Protein AF-A0A7Y2KL17-F1 (afdb_monomer_lite)

Foldseek 3Di:
DFLVVQLVQLVVQLVVLVVVVVVLVVVVVVDPPVPDDPVVVVVSVVLVVVSVVSNVVSVVVSVVSVVCVVVVDGDDPDHDHHDSDDDPPDPVVVVVD

Secondary structure (DSSP, 8-state):
-BHHHHHHHHHHHHHHHHHHHHHHHHHHHTS-GGGS-HHHHHHHHHHHHHHHHHHHHHHHHHHHHHHHHHTT--B-S------S-S-TTSGGGGGG-

Radius of gyration: 16.5 Å; chains: 1; bounding box: 37×28×46 Å

pLDDT: mean 90.54, std 8.15, range [49.5, 97.69]

Organism: Sphingomonas paucimobilis (NCBI:txid13689)

Sequence (97 aa):
MDIHLAIASVQADAARIARYTDRRDRFLDALDWSALDEQTAREAAMLDDLLAGDLADAALYILWLEERLASGETDVPGVLRFYPHPRPWHAEWISLH

Structure (mmCIF, N/CA/C/O backbone):
data_AF-A0A7Y2KL17-F1
#
_entry.id   AF-A0A7Y2KL17-F1
#
loop_
_atom_site.group_PDB
_atom_site.id
_atom_site.type_symbol
_atom_site.label_atom_id
_atom_site.label_alt_id
_atom_site.label_comp_id
_atom_site.label_asym_id
_atom_site.label_entity_id
_atom_site.label_seq_id
_atom_site.pdbx_PDB_ins_code
_atom_site.Cartn_x
_atom_site.Cartn_y
_atom_site.Cartn_z
_atom_site.occupancy
_atom_site.B_iso_or_equiv
_atom_site.auth_seq_id
_atom_site.auth_comp_id
_atom_site.auth_asym_id
_atom_site.auth_atom_id
_atom_site.pdbx_PDB_model_num
ATOM 1 N N . MET A 1 1 ? -15.093 8.895 10.755 1.00 88.44 1 MET A N 1
ATOM 2 C CA . MET A 1 1 ? -15.150 7.924 9.645 1.00 88.44 1 MET A CA 1
ATOM 3 C C . MET A 1 1 ? -15.117 6.568 10.295 1.00 88.44 1 MET A C 1
ATOM 5 O O . MET A 1 1 ? -14.205 6.335 11.082 1.00 88.44 1 MET A O 1
ATOM 9 N N . ASP A 1 2 ? -16.094 5.725 9.973 1.00 96.44 2 ASP A N 1
ATOM 10 C CA . ASP A 1 2 ? -16.241 4.410 10.592 1.00 96.44 2 ASP A CA 1
ATOM 11 C C . ASP A 1 2 ? -14.940 3.598 10.495 1.00 96.44 2 ASP A C 1
ATOM 13 O O . ASP A 1 2 ? -14.299 3.545 9.439 1.00 96.44 2 ASP A O 1
ATOM 17 N N . ILE A 1 3 ? -14.526 3.003 11.612 1.00 96.56 3 ILE A N 1
ATOM 18 C CA . ILE A 1 3 ? -13.233 2.325 11.718 1.00 96.56 3 ILE A CA 1
ATOM 19 C C . ILE A 1 3 ? -13.175 1.029 10.896 1.00 96.56 3 ILE A C 1
ATOM 21 O O . ILE A 1 3 ? -12.116 0.696 10.365 1.00 96.56 3 ILE A O 1
ATOM 25 N N . HIS A 1 4 ? -14.299 0.333 10.691 1.00 96.62 4 HIS A N 1
ATOM 26 C CA . HIS A 1 4 ? -14.336 -0.823 9.792 1.00 96.62 4 HIS A CA 1
ATOM 27 C C . HIS A 1 4 ? -14.166 -0.386 8.337 1.00 96.62 4 HIS A C 1
ATOM 29 O O . HIS A 1 4 ? -13.410 -1.010 7.588 1.00 96.62 4 HIS A O 1
ATOM 35 N N . LEU A 1 5 ? -14.808 0.719 7.943 1.00 96.12 5 LEU A N 1
ATOM 36 C CA . LEU A 1 5 ? -14.580 1.330 6.634 1.00 96.12 5 LEU A CA 1
ATOM 37 C C . LEU A 1 5 ? -13.129 1.799 6.479 1.00 96.12 5 LEU A C 1
ATOM 39 O O . LEU A 1 5 ? -12.567 1.643 5.394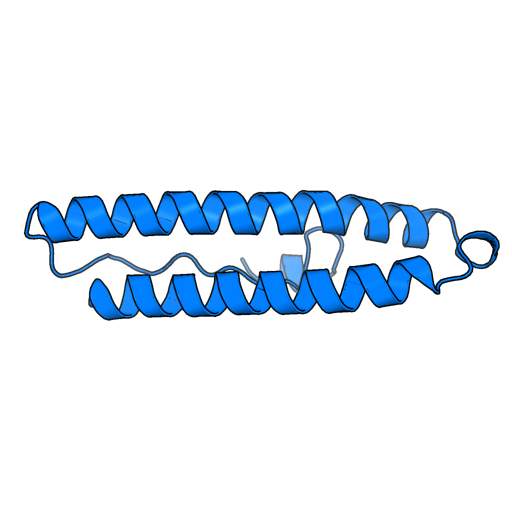 1.00 96.12 5 LEU A O 1
ATOM 43 N N . ALA A 1 6 ? -12.506 2.322 7.539 1.00 95.94 6 ALA A N 1
ATOM 44 C CA . ALA A 1 6 ? -11.091 2.692 7.548 1.00 95.94 6 ALA A CA 1
ATOM 45 C C . ALA A 1 6 ? -10.194 1.493 7.228 1.00 95.94 6 ALA A C 1
ATOM 47 O O . ALA A 1 6 ? -9.422 1.541 6.270 1.00 95.94 6 ALA A O 1
ATOM 48 N N . ILE A 1 7 ? -10.353 0.400 7.981 1.00 97.00 7 ILE A N 1
ATOM 49 C CA . ILE A 1 7 ? -9.581 -0.836 7.814 1.00 97.00 7 ILE A CA 1
ATOM 50 C C . ILE A 1 7 ? -9.764 -1.383 6.396 1.00 97.00 7 ILE A C 1
ATOM 52 O O . ILE A 1 7 ? -8.779 -1.607 5.692 1.00 97.00 7 ILE A O 1
ATOM 56 N N . ALA A 1 8 ? -11.010 -1.519 5.933 1.00 97.31 8 ALA A N 1
ATOM 57 C CA . ALA A 1 8 ? -11.307 -2.020 4.591 1.00 97.31 8 ALA A CA 1
ATOM 58 C C . ALA A 1 8 ? -10.678 -1.145 3.492 1.00 97.31 8 ALA A C 1
ATOM 60 O O . ALA A 1 8 ? -10.169 -1.651 2.491 1.00 97.31 8 ALA A O 1
ATOM 61 N N . SER A 1 9 ? -10.674 0.174 3.691 1.00 96.06 9 SER A N 1
ATOM 62 C CA . SER A 1 9 ? -10.103 1.138 2.749 1.00 96.06 9 SER A CA 1
ATOM 63 C C . SER A 1 9 ? -8.579 1.019 2.646 1.00 96.06 9 SER A C 1
ATOM 65 O O . SER A 1 9 ? -8.043 1.114 1.539 1.00 96.06 9 SER A O 1
ATOM 67 N N . VAL A 1 10 ? -7.884 0.790 3.764 1.00 96.31 10 VAL A N 1
ATOM 68 C CA . VAL A 1 10 ? -6.421 0.604 3.794 1.00 96.31 10 VAL A CA 1
ATOM 69 C C . VAL A 1 10 ? -6.040 -0.773 3.250 1.00 96.31 10 VAL A C 1
ATOM 71 O O . VAL A 1 10 ? -5.128 -0.876 2.434 1.00 96.31 10 VAL A O 1
ATOM 74 N N . GLN A 1 11 ? -6.785 -1.825 3.601 1.00 97.56 11 GLN A N 1
ATOM 75 C CA . GLN A 1 11 ? -6.598 -3.168 3.037 1.00 97.56 11 GLN A CA 1
ATOM 76 C C . GLN A 1 11 ? -6.756 -3.171 1.511 1.00 97.56 11 GLN A C 1
ATOM 78 O O . GLN A 1 11 ? -5.963 -3.788 0.796 1.00 97.56 11 GLN A O 1
ATOM 83 N N . ALA A 1 12 ? -7.754 -2.450 0.993 1.00 96.81 12 ALA A N 1
ATOM 84 C CA . ALA A 1 12 ? -7.960 -2.310 -0.444 1.00 96.81 12 ALA A CA 1
ATOM 85 C C . ALA A 1 12 ? -6.780 -1.608 -1.138 1.00 96.81 12 ALA A C 1
ATOM 87 O O . ALA A 1 12 ? -6.416 -1.986 -2.256 1.00 96.81 12 ALA A O 1
ATOM 88 N N . ASP A 1 13 ? -6.169 -0.619 -0.484 1.00 96.25 13 ASP A N 1
ATOM 89 C CA . ASP A 1 13 ? -4.993 0.083 -0.998 1.00 96.25 13 ASP A CA 1
ATOM 90 C C . ASP A 1 13 ? -3.739 -0.785 -0.960 1.00 96.25 13 ASP A C 1
ATOM 92 O O . ASP A 1 13 ? -3.086 -0.930 -1.993 1.00 96.25 13 ASP A O 1
ATOM 96 N N . ALA A 1 14 ? -3.461 -1.450 0.162 1.00 96.38 14 ALA A N 1
ATOM 97 C CA . ALA A 1 14 ? -2.347 -2.388 0.280 1.00 96.38 14 ALA A CA 1
ATOM 98 C C . ALA A 1 14 ? -2.437 -3.492 -0.787 1.00 96.38 14 ALA A C 1
ATOM 100 O O . ALA A 1 14 ? -1.476 -3.761 -1.508 1.00 96.38 14 ALA A O 1
ATOM 101 N N . ALA A 1 15 ? -3.628 -4.065 -0.993 1.00 96.69 15 ALA A N 1
ATOM 102 C CA . ALA A 1 15 ? -3.846 -5.068 -2.030 1.00 96.69 15 ALA A CA 1
ATOM 103 C C . ALA A 1 15 ? -3.660 -4.504 -3.453 1.00 96.69 15 ALA A C 1
ATOM 105 O O . ALA A 1 15 ? -3.244 -5.220 -4.366 1.00 96.69 15 ALA A O 1
ATOM 106 N N . ARG A 1 16 ? -3.984 -3.225 -3.676 1.00 95.56 16 ARG A N 1
ATOM 107 C CA . ARG A 1 16 ? -3.754 -2.541 -4.958 1.00 95.56 16 ARG A CA 1
ATOM 108 C C . ARG A 1 16 ? -2.265 -2.342 -5.219 1.00 95.56 16 ARG A C 1
ATOM 110 O O . ARG A 1 16 ? -1.844 -2.571 -6.352 1.00 95.56 16 ARG A O 1
ATOM 117 N N . ILE A 1 17 ? -1.510 -1.943 -4.197 1.00 94.88 17 ILE A N 1
ATOM 118 C CA . ILE A 1 17 ? -0.057 -1.773 -4.262 1.00 94.88 17 ILE A CA 1
ATOM 119 C C . ILE A 1 17 ? 0.612 -3.120 -4.518 1.00 94.88 17 ILE A C 1
ATOM 121 O O . ILE A 1 17 ? 1.335 -3.228 -5.499 1.00 94.88 17 ILE A O 1
ATOM 125 N N . ALA A 1 18 ? 0.269 -4.169 -3.768 1.00 95.38 18 ALA A N 1
ATOM 126 C CA . ALA A 1 18 ? 0.815 -5.510 -3.985 1.00 95.38 18 ALA A CA 1
ATOM 127 C C . ALA A 1 18 ? 0.610 -5.992 -5.436 1.00 95.38 18 ALA A C 1
ATOM 129 O O . ALA A 1 18 ? 1.560 -6.347 -6.126 1.00 95.38 18 ALA A O 1
ATOM 130 N N . ARG A 1 19 ? -0.616 -5.875 -5.971 1.00 95.56 19 ARG A N 1
ATOM 131 C CA . ARG A 1 19 ? -0.900 -6.212 -7.383 1.00 95.56 19 ARG A CA 1
ATOM 132 C C . ARG A 1 19 ? -0.178 -5.316 -8.390 1.00 95.56 19 ARG A C 1
ATOM 134 O O . ARG A 1 19 ? -0.078 -5.674 -9.567 1.00 95.56 19 ARG A O 1
ATOM 141 N N . TYR A 1 20 ? 0.171 -4.092 -8.010 1.00 94.12 20 TYR A N 1
ATOM 142 C CA . TYR A 1 20 ? 0.953 -3.198 -8.854 1.00 94.12 20 TYR A CA 1
ATOM 143 C C . TYR A 1 20 ? 2.416 -3.645 -8.874 1.00 94.12 20 TYR A C 1
ATOM 145 O O . TYR A 1 20 ? 2.936 -3.851 -9.969 1.00 94.12 20 TYR A O 1
ATOM 153 N N . THR A 1 21 ? 3.014 -3.899 -7.709 1.00 93.56 21 THR A N 1
ATOM 154 C CA . THR A 1 21 ? 4.373 -4.436 -7.560 1.00 93.56 21 THR A CA 1
ATOM 155 C C . THR A 1 21 ? 4.537 -5.747 -8.333 1.00 93.56 21 THR A C 1
ATOM 157 O O . THR A 1 21 ? 5.359 -5.802 -9.238 1.00 93.56 21 THR A O 1
ATOM 160 N N . ASP A 1 22 ? 3.635 -6.722 -8.170 1.00 94.12 22 ASP A N 1
ATOM 161 C CA . ASP A 1 22 ? 3.689 -8.004 -8.904 1.00 94.12 22 ASP A CA 1
ATOM 162 C C . ASP A 1 22 ? 3.658 -7.859 -10.438 1.00 94.12 22 ASP A C 1
ATOM 164 O O . ASP A 1 22 ? 4.138 -8.710 -11.197 1.00 94.12 22 ASP A O 1
ATOM 168 N N . ARG A 1 23 ? 2.967 -6.833 -10.947 1.00 93.06 23 ARG A N 1
ATOM 169 C CA . ARG A 1 23 ? 2.930 -6.545 -12.391 1.00 93.06 23 ARG A CA 1
ATOM 170 C C . ARG A 1 23 ? 4.196 -5.833 -12.838 1.00 93.06 23 ARG A C 1
ATOM 172 O O . ARG A 1 23 ? 4.651 -6.078 -13.952 1.00 93.06 23 ARG A O 1
ATOM 179 N N . ARG A 1 24 ? 4.721 -4.956 -11.989 1.00 92.12 24 ARG A N 1
ATOM 180 C CA . ARG A 1 24 ? 5.914 -4.163 -12.244 1.00 92.12 24 ARG A CA 1
ATOM 181 C C . ARG A 1 24 ? 7.166 -5.036 -12.239 1.00 92.12 24 ARG A C 1
ATOM 183 O O . ARG A 1 24 ? 7.926 -4.927 -13.189 1.00 92.12 24 ARG A O 1
ATOM 190 N N . ASP A 1 25 ? 7.310 -5.954 -11.290 1.00 92.19 25 ASP A N 1
ATOM 191 C CA . ASP A 1 25 ? 8.445 -6.885 -11.223 1.00 92.19 25 ASP A CA 1
ATOM 192 C C . ASP A 1 25 ? 8.557 -7.704 -12.511 1.00 92.19 25 ASP A C 1
ATOM 194 O O . ASP A 1 25 ? 9.588 -7.706 -13.173 1.00 92.19 25 ASP A O 1
ATOM 198 N N . ARG A 1 26 ? 7.437 -8.275 -12.975 1.00 92.19 26 ARG A N 1
ATOM 199 C CA . ARG A 1 26 ? 7.391 -8.996 -14.259 1.00 92.19 26 ARG A CA 1
ATOM 200 C C . ARG A 1 26 ? 7.736 -8.125 -15.466 1.00 92.19 26 ARG A C 1
ATOM 202 O O . ARG A 1 26 ? 8.260 -8.635 -16.452 1.00 92.19 26 ARG A O 1
ATOM 209 N N . PHE A 1 27 ? 7.374 -6.843 -15.433 1.00 90.56 27 PHE A N 1
ATOM 210 C CA . PHE A 1 27 ? 7.714 -5.905 -16.500 1.00 90.56 27 PHE A CA 1
ATOM 211 C C . PHE A 1 27 ? 9.207 -5.565 -16.478 1.00 90.56 27 PHE A C 1
ATOM 213 O O . PHE A 1 27 ? 9.844 -5.596 -17.525 1.00 90.56 27 PHE A O 1
ATOM 220 N N . LEU A 1 28 ? 9.759 -5.285 -15.297 1.00 89.75 28 LEU A N 1
ATOM 221 C CA . LEU A 1 28 ? 11.170 -4.970 -15.100 1.00 89.75 28 LEU A CA 1
ATOM 222 C C . LEU A 1 28 ? 12.099 -6.135 -15.432 1.00 89.75 28 LEU A C 1
ATOM 224 O O . LEU A 1 28 ? 13.155 -5.914 -16.021 1.00 89.75 28 LEU A O 1
ATOM 228 N N . ASP A 1 29 ? 11.698 -7.361 -15.105 1.00 92.06 29 ASP A N 1
ATOM 229 C CA . ASP A 1 29 ? 12.442 -8.573 -15.459 1.00 92.06 29 ASP A CA 1
ATOM 230 C C . ASP A 1 29 ? 12.578 -8.738 -16.980 1.00 92.06 29 ASP A C 1
ATOM 232 O O . ASP A 1 29 ? 13.566 -9.282 -17.472 1.00 92.06 29 ASP A O 1
ATOM 236 N N . ALA A 1 30 ? 11.583 -8.268 -17.737 1.00 91.62 30 ALA A N 1
ATOM 237 C CA . ALA A 1 30 ? 11.570 -8.309 -19.196 1.00 91.62 30 ALA A CA 1
ATOM 238 C C . ALA A 1 30 ? 12.165 -7.047 -19.850 1.00 91.62 30 ALA A C 1
ATOM 240 O O . ALA A 1 30 ? 12.254 -6.985 -21.079 1.00 91.62 30 ALA A O 1
ATOM 241 N N . LEU A 1 31 ? 12.525 -6.032 -19.061 1.00 89.75 31 LEU A N 1
ATOM 242 C CA . LEU A 1 31 ? 12.957 -4.731 -19.555 1.00 89.75 31 LEU A CA 1
ATOM 243 C C . LEU A 1 31 ? 14.436 -4.755 -19.949 1.00 89.75 31 LEU A C 1
ATOM 245 O O . LEU A 1 31 ? 15.294 -5.202 -19.189 1.00 89.75 31 LEU A O 1
ATOM 249 N N . ASP A 1 32 ? 14.753 -4.208 -21.122 1.00 90.88 32 ASP A N 1
ATOM 250 C CA . ASP A 1 32 ? 16.142 -3.943 -21.494 1.00 90.88 32 ASP A CA 1
ATOM 251 C C . ASP A 1 32 ? 16.643 -2.682 -20.780 1.00 90.88 32 ASP A C 1
ATOM 253 O O . ASP A 1 32 ? 16.499 -1.557 -21.262 1.00 90.88 32 ASP A O 1
ATOM 257 N N . TRP A 1 33 ? 17.243 -2.883 -19.610 1.00 86.88 33 TRP A N 1
ATOM 258 C CA . TRP A 1 33 ? 17.811 -1.813 -18.790 1.00 86.88 33 TRP A CA 1
ATOM 259 C C . TRP A 1 33 ? 18.913 -1.021 -19.490 1.00 86.88 33 TRP A C 1
ATOM 261 O O . TRP A 1 33 ? 19.110 0.147 -19.169 1.00 86.88 33 TRP A O 1
ATOM 271 N N . SER A 1 34 ? 19.617 -1.625 -20.451 1.00 87.88 34 SER A N 1
ATOM 272 C CA . SER A 1 34 ? 20.691 -0.945 -21.181 1.00 87.88 34 SER A CA 1
ATOM 273 C C . SER A 1 34 ? 20.171 0.097 -22.174 1.00 87.88 34 SER A C 1
ATOM 275 O O . SER A 1 34 ? 20.917 0.984 -22.586 1.00 87.88 34 SER A O 1
ATOM 277 N N . ALA A 1 35 ? 18.886 0.008 -22.529 1.00 90.75 35 ALA A N 1
ATOM 278 C CA . ALA A 1 35 ? 18.206 0.946 -23.409 1.00 90.75 35 ALA A CA 1
ATOM 279 C C . ALA A 1 35 ? 17.568 2.133 -22.661 1.00 90.75 35 ALA A C 1
ATOM 281 O O . ALA A 1 35 ? 17.077 3.058 -23.311 1.00 90.75 35 ALA A O 1
ATOM 282 N N . LEU A 1 36 ? 17.553 2.119 -21.322 1.00 89.19 36 LEU A N 1
ATOM 283 C CA . LEU A 1 36 ? 17.027 3.214 -20.507 1.00 89.19 36 LEU A CA 1
ATOM 284 C C . LEU A 1 36 ? 18.098 4.272 -20.240 1.00 89.19 36 LEU A C 1
ATOM 286 O O . LEU A 1 36 ? 19.279 3.968 -20.085 1.00 89.19 36 LEU A O 1
ATOM 290 N N . ASP A 1 37 ? 17.670 5.526 -20.119 1.00 94.19 37 ASP A N 1
ATOM 291 C CA . ASP A 1 37 ? 18.520 6.561 -19.545 1.00 94.19 37 ASP A CA 1
ATOM 292 C C . ASP A 1 37 ? 18.672 6.369 -18.022 1.00 94.19 37 ASP A C 1
ATOM 294 O O . ASP A 1 37 ? 17.836 5.755 -17.349 1.00 94.19 37 ASP A O 1
ATOM 298 N N . GLU A 1 38 ? 19.756 6.915 -17.472 1.00 90.94 38 GLU A N 1
ATOM 299 C CA . GLU A 1 38 ? 20.118 6.758 -16.060 1.00 90.94 38 GLU A CA 1
ATOM 300 C C . GLU A 1 38 ? 19.034 7.281 -15.105 1.00 90.94 38 GLU A C 1
ATOM 302 O O . GLU A 1 38 ? 18.797 6.686 -14.051 1.00 90.94 38 GLU A O 1
ATOM 307 N N . GLN A 1 39 ? 18.343 8.364 -15.473 1.00 90.25 39 GLN A N 1
ATOM 308 C CA . GLN A 1 39 ? 17.302 8.950 -14.636 1.00 90.25 39 GLN A CA 1
ATOM 309 C C . GLN A 1 39 ? 16.102 8.005 -14.534 1.00 90.25 39 GLN A C 1
ATOM 311 O O . GLN A 1 39 ? 15.640 7.738 -13.424 1.00 90.25 39 GLN A O 1
ATOM 316 N N . THR A 1 40 ? 15.644 7.450 -15.655 1.00 87.88 40 THR A N 1
ATOM 317 C CA . THR A 1 40 ? 14.539 6.482 -15.680 1.00 87.88 40 THR A CA 1
ATOM 318 C C . THR A 1 40 ? 14.880 5.216 -14.891 1.00 87.88 40 THR A C 1
ATOM 320 O O . THR A 1 40 ? 14.061 4.738 -14.103 1.00 87.88 40 THR A O 1
ATOM 323 N N . ALA A 1 41 ? 16.101 4.691 -15.039 1.00 88.12 41 ALA A N 1
ATOM 324 C CA . ALA A 1 41 ? 16.543 3.523 -14.276 1.00 88.12 41 ALA A CA 1
ATOM 325 C C . ALA A 1 41 ? 16.577 3.802 -12.760 1.00 88.12 41 ALA A C 1
ATOM 327 O O . ALA A 1 41 ? 16.142 2.974 -11.955 1.00 88.12 41 ALA A O 1
ATOM 328 N N . ARG A 1 42 ? 17.035 4.997 -12.366 1.00 87.94 42 ARG A N 1
ATOM 329 C CA . ARG A 1 42 ? 17.068 5.441 -10.967 1.00 87.94 42 ARG A CA 1
ATOM 330 C C . ARG A 1 42 ? 15.671 5.624 -10.378 1.00 87.94 42 ARG A C 1
ATOM 332 O O . ARG A 1 42 ? 15.421 5.166 -9.266 1.00 87.94 42 ARG A O 1
ATOM 339 N N . GLU A 1 43 ? 14.765 6.284 -11.095 1.00 89.81 43 GLU A N 1
ATOM 340 C CA . GLU A 1 43 ? 13.375 6.474 -10.659 1.00 89.81 43 GLU A CA 1
ATOM 341 C C . GLU A 1 43 ? 12.635 5.142 -10.531 1.00 89.81 43 GLU A C 1
ATOM 343 O O . GLU A 1 43 ? 11.870 4.956 -9.582 1.00 89.81 43 GLU A O 1
ATOM 348 N N . ALA A 1 44 ? 12.903 4.191 -11.433 1.00 86.06 44 ALA A N 1
ATOM 349 C CA . ALA A 1 44 ? 12.401 2.833 -11.298 1.00 86.06 44 ALA A CA 1
ATOM 350 C C . ALA A 1 44 ? 12.893 2.214 -9.982 1.00 86.06 44 ALA A C 1
ATOM 352 O O . ALA A 1 44 ? 12.058 1.853 -9.159 1.00 86.06 44 ALA A O 1
ATOM 353 N N . ALA A 1 45 ? 14.201 2.169 -9.719 1.00 86.00 45 ALA A N 1
ATOM 354 C CA . ALA A 1 45 ? 14.728 1.587 -8.480 1.00 86.00 45 ALA A CA 1
ATOM 355 C C . ALA A 1 45 ? 14.156 2.248 -7.207 1.00 86.00 45 ALA A C 1
ATOM 357 O O . ALA A 1 45 ? 13.722 1.557 -6.291 1.00 86.00 45 ALA A O 1
ATOM 358 N N . MET A 1 46 ? 14.065 3.582 -7.165 1.00 90.44 46 MET A N 1
ATOM 359 C CA . MET A 1 46 ? 13.495 4.300 -6.014 1.00 90.44 46 MET A CA 1
ATOM 360 C C . MET A 1 46 ? 12.008 4.005 -5.789 1.00 90.44 46 MET A C 1
ATOM 362 O O . MET A 1 46 ? 11.526 4.065 -4.657 1.00 90.44 46 MET A O 1
ATOM 366 N N . LEU A 1 47 ? 11.258 3.717 -6.856 1.00 90.69 47 LEU A N 1
ATOM 367 C CA . LEU A 1 47 ? 9.849 3.350 -6.747 1.00 90.69 47 LEU A CA 1
ATOM 368 C C . LEU A 1 47 ? 9.665 2.043 -5.966 1.00 90.69 47 LEU A C 1
ATOM 370 O O . LEU A 1 47 ? 8.674 1.928 -5.252 1.00 90.69 47 LEU A O 1
ATOM 374 N N . ASP A 1 48 ? 10.598 1.096 -6.066 1.00 88.75 48 ASP A N 1
ATOM 375 C CA . ASP A 1 48 ? 10.509 -0.175 -5.336 1.00 88.75 48 ASP A CA 1
ATOM 376 C C . ASP A 1 48 ? 10.616 0.017 -3.831 1.00 88.75 48 ASP A C 1
ATOM 378 O O . ASP A 1 48 ? 9.755 -0.460 -3.088 1.00 88.75 48 ASP A O 1
ATOM 382 N N . ASP A 1 49 ? 11.594 0.807 -3.394 1.00 89.38 49 ASP A N 1
ATOM 383 C CA . ASP A 1 49 ? 11.759 1.139 -1.981 1.00 89.38 49 ASP A CA 1
ATOM 384 C C . ASP A 1 49 ? 10.532 1.884 -1.431 1.00 89.38 49 ASP A C 1
ATOM 386 O O . ASP A 1 49 ? 10.066 1.592 -0.327 1.00 89.38 49 ASP A O 1
ATOM 390 N N . LEU A 1 50 ? 9.951 2.806 -2.212 1.00 91.88 50 LEU A N 1
ATOM 391 C CA . LEU A 1 50 ? 8.730 3.509 -1.806 1.00 91.88 50 LEU A CA 1
ATOM 392 C C . LEU A 1 50 ? 7.511 2.584 -1.725 1.00 91.88 50 LEU A C 1
ATOM 394 O O . LEU A 1 50 ? 6.732 2.694 -0.783 1.00 91.88 50 LEU A O 1
ATOM 398 N N . LEU A 1 51 ? 7.325 1.675 -2.687 1.00 93.12 51 LEU A N 1
ATOM 399 C CA . LEU A 1 51 ? 6.214 0.716 -2.661 1.00 93.12 51 LEU A CA 1
ATOM 400 C C . LEU A 1 51 ? 6.342 -0.253 -1.480 1.00 93.12 51 LEU A C 1
ATOM 402 O O . LEU A 1 51 ? 5.334 -0.589 -0.857 1.00 93.12 51 LEU A O 1
ATOM 406 N N . ALA A 1 52 ? 7.563 -0.689 -1.162 1.00 93.12 52 ALA A N 1
ATOM 407 C CA . ALA A 1 52 ? 7.832 -1.520 0.005 1.00 93.12 52 ALA A CA 1
ATOM 408 C C . ALA A 1 52 ? 7.532 -0.768 1.313 1.00 93.12 52 ALA A C 1
ATOM 410 O O . ALA A 1 52 ? 6.887 -1.328 2.203 1.00 93.12 52 ALA A O 1
ATOM 411 N N . GLY A 1 53 ? 7.933 0.505 1.400 1.00 93.81 53 GLY A N 1
ATOM 412 C CA . GLY A 1 53 ? 7.590 1.395 2.510 1.00 93.81 53 GLY A CA 1
ATOM 413 C C . GLY A 1 53 ? 6.080 1.554 2.685 1.00 93.81 53 GLY A C 1
ATOM 414 O O . GLY A 1 53 ? 5.567 1.298 3.770 1.00 93.81 53 GLY A O 1
ATOM 415 N N . ASP A 1 54 ? 5.349 1.858 1.608 1.00 94.38 54 ASP A N 1
ATOM 416 C CA . ASP A 1 54 ? 3.888 2.003 1.650 1.00 94.38 54 ASP A CA 1
ATOM 417 C C . ASP A 1 54 ? 3.185 0.730 2.145 1.00 94.38 54 ASP A C 1
ATOM 419 O O . ASP A 1 54 ? 2.207 0.807 2.887 1.00 94.38 54 ASP A O 1
ATOM 423 N N . LEU A 1 55 ? 3.652 -0.455 1.731 1.00 95.88 55 L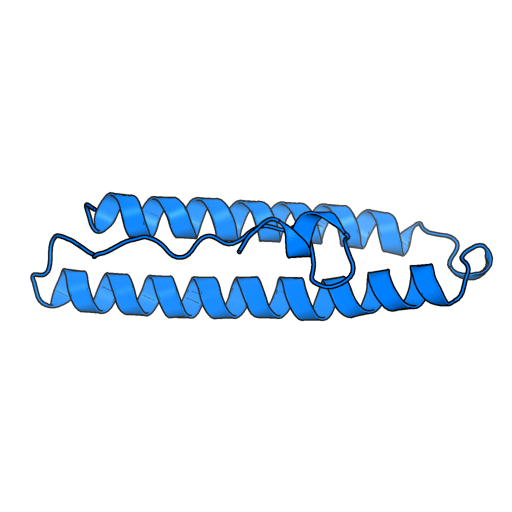EU A N 1
ATOM 424 C CA . LEU A 1 55 ? 3.088 -1.728 2.191 1.00 95.88 55 LEU A CA 1
ATOM 425 C C . LEU A 1 55 ? 3.348 -1.962 3.681 1.00 95.88 55 LEU A C 1
ATOM 427 O O . LEU A 1 55 ? 2.447 -2.421 4.389 1.00 95.88 55 LEU A O 1
ATOM 431 N N . ALA A 1 56 ? 4.554 -1.645 4.157 1.00 96.81 56 ALA A N 1
ATOM 432 C CA . ALA A 1 56 ? 4.899 -1.744 5.570 1.00 96.81 56 ALA A CA 1
ATOM 433 C C . ALA A 1 56 ? 4.069 -0.763 6.415 1.00 96.81 56 ALA A C 1
ATOM 435 O O . ALA A 1 56 ? 3.465 -1.164 7.412 1.00 96.81 56 ALA A O 1
ATOM 436 N N . ASP A 1 57 ? 3.959 0.488 5.974 1.00 96.12 57 ASP A N 1
ATOM 437 C CA . ASP A 1 57 ? 3.180 1.527 6.645 1.00 96.12 57 ASP A CA 1
ATOM 438 C C . ASP A 1 57 ? 1.683 1.201 6.651 1.00 96.12 57 ASP A C 1
ATOM 440 O O . ASP A 1 57 ? 1.014 1.371 7.673 1.00 96.12 57 ASP A O 1
ATOM 444 N N . ALA A 1 58 ? 1.144 0.664 5.552 1.00 96.06 58 ALA A N 1
ATOM 445 C CA . ALA A 1 58 ? -0.242 0.213 5.497 1.00 96.06 58 ALA A CA 1
ATOM 446 C C . ALA A 1 58 ? -0.510 -0.923 6.494 1.00 96.06 58 ALA A C 1
ATOM 448 O O . ALA A 1 58 ? -1.542 -0.909 7.168 1.00 96.06 58 ALA A O 1
ATOM 449 N N . ALA A 1 59 ? 0.414 -1.879 6.630 1.00 97.12 59 ALA A N 1
ATOM 450 C CA . ALA A 1 59 ? 0.291 -2.966 7.600 1.00 97.12 59 ALA A CA 1
ATOM 451 C C . ALA A 1 59 ? 0.316 -2.448 9.049 1.00 97.12 59 ALA A C 1
ATOM 453 O O . ALA A 1 59 ? -0.529 -2.842 9.854 1.00 97.12 59 ALA A O 1
ATOM 454 N N . LEU A 1 60 ? 1.230 -1.525 9.367 1.00 97.56 60 LEU A N 1
ATOM 455 C CA . LEU A 1 60 ? 1.298 -0.884 10.685 1.00 97.56 60 LEU A CA 1
ATOM 456 C C . LEU A 1 60 ? 0.038 -0.067 10.991 1.00 97.56 60 LEU A C 1
ATOM 458 O O . LEU A 1 60 ? -0.477 -0.111 12.107 1.00 97.56 60 LEU A O 1
ATOM 462 N N . TYR A 1 61 ? -0.491 0.654 10.002 1.00 96.75 61 TYR A N 1
ATOM 463 C CA . TYR A 1 61 ? -1.697 1.454 10.180 1.00 96.75 61 TYR A CA 1
ATOM 464 C C . TYR A 1 61 ? -2.950 0.588 10.365 1.00 96.75 61 TYR A C 1
ATOM 466 O O . TYR A 1 61 ? -3.797 0.920 11.191 1.00 96.75 61 TYR A O 1
ATOM 474 N N . ILE A 1 62 ? -3.057 -0.546 9.662 1.00 97.00 62 ILE A N 1
ATOM 475 C CA . ILE A 1 62 ? -4.125 -1.533 9.898 1.00 97.00 62 ILE A CA 1
ATOM 476 C C . ILE A 1 62 ? -4.053 -2.062 11.330 1.00 97.00 62 ILE A C 1
ATOM 478 O O . ILE A 1 62 ? -5.067 -2.025 12.021 1.00 97.00 62 ILE A O 1
ATOM 482 N N . LEU A 1 63 ? -2.869 -2.475 11.794 1.00 97.69 63 LEU A N 1
ATOM 483 C CA . LEU A 1 63 ? -2.682 -2.955 13.165 1.00 97.69 63 LEU A CA 1
ATOM 484 C C . LEU A 1 63 ? -3.127 -1.899 14.189 1.00 97.69 63 LEU A C 1
ATOM 486 O O . LEU A 1 63 ? -3.885 -2.194 15.108 1.00 97.69 63 LEU A O 1
ATOM 490 N N . TRP A 1 64 ? -2.732 -0.643 13.978 1.00 96.44 64 TRP A N 1
ATOM 491 C 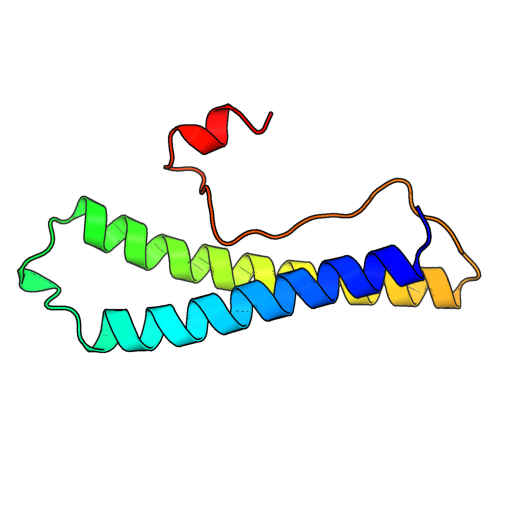CA . TRP A 1 64 ? -3.141 0.474 14.830 1.00 96.44 64 TRP A CA 1
ATOM 492 C C . TRP A 1 64 ? -4.666 0.704 14.840 1.00 96.44 64 TRP A C 1
ATOM 494 O O . TRP A 1 64 ? -5.248 0.999 15.887 1.00 96.44 64 TRP A O 1
ATOM 504 N N . LEU A 1 65 ? -5.345 0.559 13.695 1.00 96.56 65 LEU A N 1
ATOM 505 C CA . LEU A 1 65 ? -6.809 0.643 13.620 1.00 96.56 65 LEU A CA 1
ATOM 506 C C . LEU A 1 65 ? -7.483 -0.528 14.351 1.00 96.56 65 LEU A C 1
ATOM 508 O O . LEU A 1 65 ? -8.475 -0.323 15.051 1.00 96.56 65 LEU A O 1
ATOM 512 N N . GLU A 1 66 ? -6.948 -1.740 14.215 1.00 97.12 66 GLU A N 1
ATOM 513 C CA . GLU A 1 66 ? -7.454 -2.936 14.897 1.00 97.12 66 GLU A CA 1
ATOM 514 C C . GLU A 1 66 ? -7.320 -2.821 16.424 1.00 97.12 66 GLU A C 1
ATOM 516 O O . GLU A 1 66 ? -8.260 -3.154 17.149 1.00 97.12 66 GLU A O 1
ATOM 521 N N . GLU A 1 67 ? -6.213 -2.269 16.927 1.00 97.12 67 GLU A N 1
ATOM 522 C CA . GLU A 1 67 ? -6.009 -1.997 18.358 1.00 97.12 67 GLU A CA 1
ATOM 523 C C . GLU A 1 67 ? -7.025 -0.986 18.918 1.00 97.12 67 GLU A C 1
ATOM 525 O O . GLU A 1 67 ? -7.552 -1.155 20.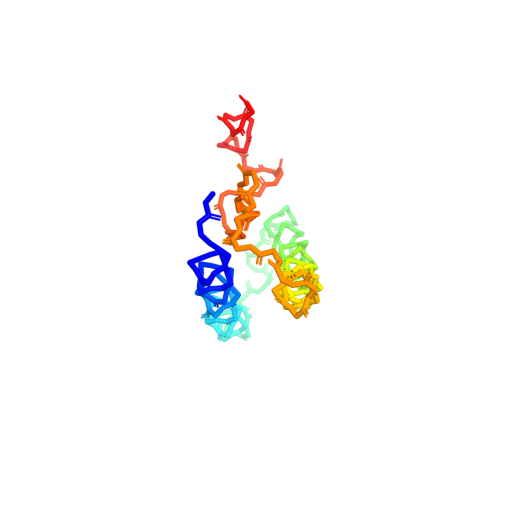025 1.00 97.12 67 GLU A O 1
ATOM 530 N N . ARG A 1 68 ? -7.353 0.056 18.146 1.00 95.56 68 ARG A N 1
ATOM 531 C CA . ARG A 1 68 ? -8.363 1.065 18.517 1.00 95.56 68 ARG A CA 1
ATOM 532 C C . ARG A 1 68 ? -9.769 0.490 18.518 1.00 95.56 68 ARG A C 1
ATOM 534 O O . ARG A 1 68 ? -10.524 0.723 19.462 1.00 95.56 68 ARG A O 1
ATOM 541 N N . LEU A 1 69 ? -10.094 -0.312 17.507 1.00 96.69 69 LEU A N 1
ATOM 542 C CA . LEU A 1 69 ? -11.353 -1.046 17.452 1.00 96.69 69 LEU A CA 1
ATOM 543 C C . LEU A 1 69 ? -11.493 -1.974 18.668 1.00 96.69 69 LEU A C 1
ATOM 545 O O . LEU A 1 69 ? -12.535 -1.980 19.323 1.00 96.69 69 LEU A O 1
ATOM 549 N N . ALA A 1 70 ? -10.432 -2.703 19.027 1.00 96.75 70 ALA A N 1
ATOM 550 C CA . ALA A 1 70 ? -10.409 -3.558 20.216 1.00 96.75 70 ALA A CA 1
ATOM 551 C C . ALA A 1 70 ? -10.551 -2.765 21.531 1.00 96.75 70 ALA A C 1
ATOM 553 O O . ALA A 1 70 ? -11.085 -3.284 22.511 1.00 96.75 70 ALA A O 1
ATOM 554 N N . SER A 1 71 ? -10.131 -1.498 21.538 1.00 96.69 71 SER A N 1
ATOM 555 C CA . SER A 1 71 ? -10.292 -0.564 22.661 1.00 96.69 71 SER A CA 1
ATOM 556 C C . SER A 1 71 ? -11.681 0.093 22.725 1.00 96.69 71 SER A C 1
ATOM 558 O O . SER A 1 71 ? -11.943 0.889 23.627 1.00 96.69 71 SER A O 1
ATOM 560 N N . GLY A 1 72 ? -12.587 -0.249 21.802 1.00 96.38 72 GLY A N 1
ATOM 561 C CA . GLY A 1 72 ? -13.966 0.243 21.762 1.00 96.38 72 GLY A CA 1
ATOM 562 C C . GLY A 1 72 ? -14.170 1.513 20.936 1.00 96.38 72 GLY A C 1
ATOM 563 O O . GLY A 1 72 ? -15.263 2.079 20.960 1.00 96.38 72 GLY A O 1
ATOM 564 N N . GLU A 1 73 ? -13.154 1.976 20.207 1.00 95.38 73 GLU A N 1
ATOM 565 C CA . GLU A 1 73 ? -13.299 3.116 19.304 1.00 95.38 73 GLU A CA 1
ATOM 566 C C . GLU A 1 73 ? -14.007 2.691 18.011 1.00 95.38 73 GLU A C 1
ATOM 568 O O . GLU A 1 73 ? -13.622 1.716 17.372 1.00 95.38 73 GLU A O 1
ATOM 573 N N . THR A 1 74 ? -15.031 3.441 17.599 1.00 93.81 74 THR A N 1
ATOM 574 C CA . THR A 1 74 ? -15.814 3.145 16.383 1.00 93.81 74 THR A CA 1
ATOM 575 C C . THR A 1 74 ? -15.520 4.097 15.226 1.00 93.81 74 THR A C 1
ATOM 577 O O . THR A 1 74 ? -15.892 3.822 14.089 1.00 93.81 74 THR A O 1
ATOM 580 N N . ASP A 1 75 ? -14.842 5.214 15.494 1.00 95.75 75 ASP A N 1
ATOM 581 C CA . ASP A 1 75 ? -14.599 6.281 14.529 1.00 95.75 75 ASP A CA 1
ATOM 582 C C . ASP A 1 75 ? -13.149 6.769 14.566 1.00 95.75 75 ASP A C 1
ATOM 584 O O . ASP A 1 75 ? -12.512 6.859 15.618 1.00 95.75 75 ASP A O 1
ATOM 588 N N . VAL A 1 76 ? -12.642 7.158 13.395 1.00 92.00 76 VAL A N 1
ATOM 589 C CA . VAL A 1 76 ? -11.353 7.842 13.239 1.00 92.00 76 VAL A CA 1
ATOM 590 C C . VAL A 1 76 ? -11.503 9.177 12.492 1.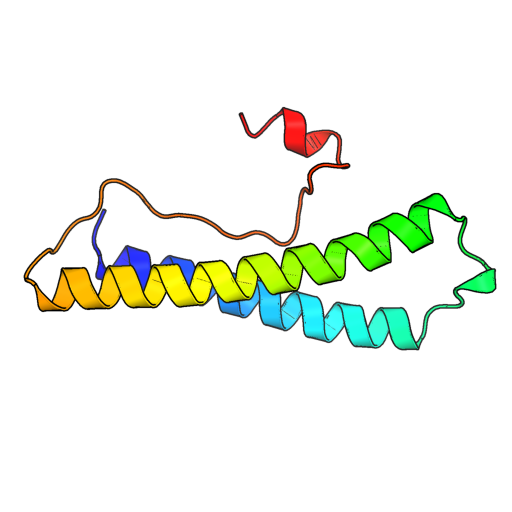00 92.00 76 VAL A C 1
ATOM 592 O O . VAL A 1 76 ? -12.431 9.323 11.683 1.00 92.00 76 VAL A O 1
ATOM 595 N N . PRO A 1 77 ? -10.603 10.158 12.726 1.00 88.62 77 PRO A N 1
ATOM 596 C CA . PRO A 1 77 ? -10.666 11.478 12.082 1.00 88.62 77 PRO A CA 1
ATOM 597 C C . PRO A 1 77 ? -10.551 11.439 10.551 1.00 88.62 77 PRO A C 1
ATOM 599 O O . PRO A 1 77 ? -11.058 12.325 9.871 1.00 88.62 77 PRO A O 1
ATOM 602 N N . GLY A 1 78 ? -9.903 10.409 10.006 1.00 87.88 78 GLY A N 1
ATOM 603 C CA . GLY A 1 78 ? -9.684 10.217 8.577 1.00 87.88 78 GLY A CA 1
ATOM 604 C C . GLY A 1 78 ? -8.961 8.900 8.304 1.00 87.88 78 GLY A C 1
ATOM 605 O O . GLY A 1 78 ? -8.629 8.173 9.240 1.00 87.88 78 GLY A O 1
ATOM 606 N N . VAL A 1 79 ? -8.743 8.593 7.024 1.00 89.50 79 VAL A N 1
ATOM 607 C CA . VAL A 1 79 ? -8.009 7.401 6.572 1.00 89.50 79 VAL A CA 1
ATOM 608 C C . VAL A 1 79 ? -6.723 7.815 5.882 1.00 89.50 79 VAL A C 1
ATOM 610 O O . VAL A 1 79 ? -6.742 8.646 4.973 1.00 89.50 79 VAL A O 1
ATOM 613 N N . LEU A 1 80 ? -5.610 7.209 6.282 1.00 89.31 80 LEU A N 1
ATOM 614 C CA . LEU A 1 80 ? -4.385 7.285 5.500 1.00 89.31 80 LEU A CA 1
ATOM 615 C C . LEU A 1 80 ? -4.561 6.471 4.211 1.00 89.31 80 LEU A C 1
ATOM 617 O O . LEU A 1 80 ? -4.993 5.319 4.245 1.00 89.31 80 LEU A O 1
ATOM 621 N N . ARG A 1 81 ? -4.280 7.092 3.065 1.00 90.31 81 ARG A N 1
ATOM 622 C CA . ARG A 1 81 ? -4.441 6.479 1.742 1.00 90.31 81 ARG A CA 1
ATOM 623 C C . ARG A 1 81 ? -3.076 6.155 1.160 1.00 90.31 81 ARG A C 1
ATOM 625 O O . ARG A 1 81 ? -2.173 6.981 1.252 1.00 90.31 81 ARG A O 1
ATOM 632 N N . PHE A 1 82 ? -2.969 5.007 0.503 1.00 90.44 82 PHE A N 1
ATOM 633 C CA . PHE A 1 82 ? -1.724 4.562 -0.117 1.00 90.44 82 PHE A CA 1
ATOM 634 C C . PHE A 1 82 ? -1.939 4.358 -1.616 1.00 90.44 82 PHE A C 1
ATOM 636 O O . PHE A 1 82 ? -2.838 3.623 -2.041 1.00 90.44 82 PHE A O 1
ATOM 643 N N . TYR A 1 83 ? -1.119 5.019 -2.433 1.00 86.88 83 TYR A N 1
ATOM 644 C CA . TYR A 1 83 ? -1.245 4.993 -3.888 1.00 86.88 83 TYR A CA 1
ATOM 645 C C . TYR A 1 83 ? 0.105 4.723 -4.552 1.00 86.88 83 TYR A C 1
ATOM 647 O O . TYR A 1 83 ? 1.112 5.285 -4.134 1.00 86.88 83 TYR A O 1
ATOM 655 N N . PRO A 1 84 ? 0.138 3.926 -5.638 1.00 82.50 84 PRO A N 1
ATOM 656 C CA . PRO A 1 84 ? 1.372 3.685 -6.378 1.00 82.50 84 PRO A CA 1
ATOM 657 C C . PRO A 1 84 ? 1.889 4.936 -7.110 1.00 82.50 84 PRO A C 1
ATOM 659 O O . PRO A 1 84 ? 3.072 4.983 -7.433 1.00 82.50 84 PRO A O 1
ATOM 662 N N . HIS A 1 85 ? 1.013 5.916 -7.377 1.00 81.50 85 HIS A N 1
ATOM 663 C CA . HIS A 1 85 ? 1.289 7.169 -8.089 1.00 81.50 85 HIS A CA 1
ATOM 664 C C . HIS A 1 85 ? 0.334 8.288 -7.636 1.00 81.50 85 HIS A C 1
ATOM 666 O O . HIS A 1 85 ? -0.783 7.967 -7.218 1.00 81.50 85 HIS A O 1
ATOM 672 N N . PRO A 1 86 ? 0.709 9.572 -7.794 1.00 80.75 86 PRO A N 1
ATOM 673 C CA . PRO A 1 86 ? 2.037 10.061 -8.188 1.00 80.75 86 PRO A CA 1
ATOM 674 C C . PRO A 1 86 ? 3.079 9.877 -7.065 1.00 80.75 86 PRO A C 1
ATOM 676 O O . PRO A 1 86 ? 2.730 9.524 -5.943 1.00 80.75 86 PRO A O 1
ATOM 679 N N . ARG A 1 87 ? 4.368 10.076 -7.369 1.00 84.00 87 ARG A N 1
ATOM 680 C CA . ARG A 1 87 ? 5.504 9.945 -6.434 1.00 84.00 87 ARG A CA 1
ATOM 681 C C . ARG A 1 87 ? 6.253 11.269 -6.300 1.00 84.00 87 ARG A C 1
ATOM 683 O O . ARG A 1 87 ? 6.056 12.113 -7.164 1.00 84.00 87 ARG A O 1
ATOM 690 N N . PRO A 1 88 ? 7.130 11.461 -5.294 1.00 80.62 88 PRO A N 1
ATOM 691 C CA . PRO A 1 88 ? 7.785 12.750 -5.029 1.00 80.62 88 PRO A CA 1
ATOM 692 C C . PRO A 1 88 ? 8.513 13.409 -6.212 1.00 80.62 88 PRO A C 1
ATOM 694 O O . PRO A 1 88 ? 8.717 14.619 -6.203 1.00 80.62 88 PRO A O 1
ATOM 697 N N . TRP A 1 89 ? 8.903 12.637 -7.229 1.00 81.62 89 TRP A N 1
ATOM 698 C CA . TRP A 1 89 ? 9.534 13.131 -8.460 1.00 81.62 89 TRP A CA 1
ATOM 699 C C . TRP A 1 89 ? 8.551 13.413 -9.613 1.00 81.62 89 TRP A C 1
ATOM 701 O O . TRP A 1 89 ? 8.953 13.949 -10.641 1.00 81.62 89 TRP A O 1
ATOM 711 N N . HIS A 1 90 ? 7.263 13.102 -9.466 1.00 79.12 90 HIS A N 1
ATOM 712 C CA . HIS A 1 90 ? 6.224 13.466 -10.430 1.00 79.12 90 HIS A CA 1
ATOM 713 C C . HIS A 1 90 ? 5.689 14.870 -10.137 1.00 79.12 90 HIS A C 1
ATOM 715 O O . HIS A 1 90 ? 5.370 15.193 -8.997 1.00 79.12 90 HIS A O 1
ATOM 721 N N . ALA A 1 91 ? 5.500 15.689 -11.176 1.00 77.31 91 ALA A N 1
ATOM 722 C CA . ALA A 1 91 ? 4.970 17.050 -11.032 1.00 77.31 91 ALA A CA 1
ATOM 723 C C . ALA A 1 91 ? 3.595 17.092 -10.332 1.00 77.31 91 ALA A C 1
ATOM 725 O O . ALA A 1 91 ? 3.315 18.006 -9.559 1.00 77.31 91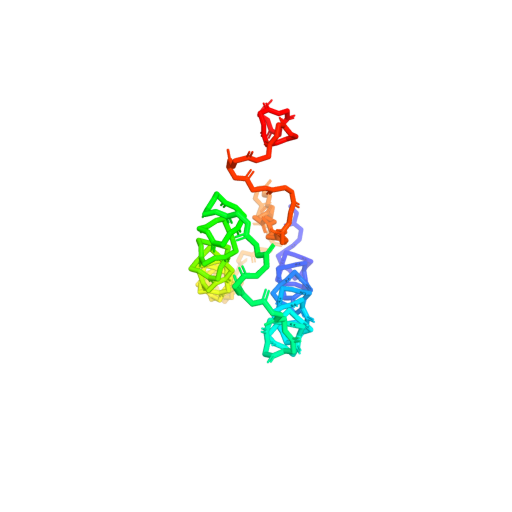 ALA A O 1
ATOM 726 N N . GLU A 1 92 ? 2.767 16.068 -10.550 1.00 75.56 92 GLU A N 1
ATOM 727 C CA . GLU A 1 92 ? 1.454 15.896 -9.916 1.00 75.56 92 GLU A CA 1
ATOM 728 C C . GLU A 1 92 ? 1.536 15.770 -8.382 1.00 75.56 92 GLU A C 1
ATOM 730 O O . GLU A 1 92 ? 0.583 16.120 -7.688 1.00 75.56 92 GLU A O 1
ATOM 735 N N . TRP A 1 93 ? 2.679 15.345 -7.827 1.00 72.94 93 TRP A N 1
ATOM 736 C CA . TRP A 1 93 ? 2.890 15.256 -6.377 1.00 72.94 93 TRP A CA 1
ATOM 737 C C . TRP A 1 93 ? 2.780 16.612 -5.683 1.00 72.94 93 TRP A C 1
ATOM 739 O O . TRP A 1 93 ? 2.217 16.702 -4.597 1.00 72.94 93 TRP A O 1
ATOM 749 N N . ILE A 1 94 ? 3.253 17.674 -6.341 1.00 68.12 94 ILE A N 1
ATOM 750 C CA . ILE A 1 94 ? 3.242 19.044 -5.808 1.00 68.12 94 ILE A CA 1
ATOM 751 C C . ILE A 1 94 ? 1.801 19.543 -5.613 1.00 68.12 94 ILE A C 1
ATOM 753 O O . ILE A 1 94 ? 1.542 20.386 -4.760 1.00 68.12 94 ILE A O 1
ATOM 757 N N . SER A 1 95 ? 0.850 19.009 -6.387 1.00 67.62 95 SER A N 1
ATOM 758 C CA . SER A 1 95 ? -0.569 19.379 -6.315 1.00 67.62 95 SER A CA 1
ATOM 759 C C . SER A 1 95 ? -1.393 18.590 -5.291 1.00 67.62 95 SER A C 1
ATOM 761 O O . SER A 1 95 ? -2.584 18.856 -5.151 1.00 67.62 95 SER A O 1
ATOM 763 N N . LEU A 1 96 ? -0.790 17.636 -4.571 1.00 61.38 96 LEU A N 1
ATOM 764 C CA . LEU A 1 96 ? -1.464 16.845 -3.530 1.00 61.38 96 LEU A CA 1
ATOM 765 C C . LEU A 1 96 ? -1.426 17.505 -2.136 1.00 61.38 96 LEU A C 1
ATOM 767 O O . LEU A 1 96 ? -1.712 16.836 -1.144 1.00 61.38 96 LEU A O 1
ATOM 771 N N . HIS A 1 97 ? -1.023 18.776 -2.051 1.00 49.50 97 HIS A N 1
ATOM 772 C CA . HIS A 1 97 ? -0.828 19.523 -0.802 1.00 49.50 97 HIS A CA 1
ATOM 773 C C . HIS A 1 97 ? -1.985 20.488 -0.538 1.00 49.50 97 HIS A C 1
ATOM 775 O O . HIS A 1 97 ? -2.314 21.275 -1.455 1.00 49.50 97 HIS A O 1
#